Protein AF-R1CVU8-F1 (afdb_monomer_lite)

Organism: Emiliania huxleyi (NCBI:txid2903)

pLDDT: mean 80.03, std 16.21, range [39.28, 95.94]

Structure (mmCIF, N/CA/C/O backbone):
data_AF-R1CVU8-F1
#
_entry.id   AF-R1CVU8-F1
#
loop_
_atom_site.group_PDB
_atom_site.id
_atom_site.type_symbol
_atom_site.label_atom_id
_atom_site.label_alt_id
_atom_site.label_comp_id
_atom_site.label_asym_id
_atom_site.label_entity_id
_atom_site.label_seq_id
_atom_site.pdbx_PDB_ins_code
_atom_site.Cartn_x
_atom_site.Cartn_y
_atom_site.Cartn_z
_atom_site.occupancy
_atom_site.B_iso_or_equiv
_atom_site.auth_seq_id
_atom_site.auth_comp_id
_atom_site.auth_asym_id
_atom_site.auth_atom_id
_atom_site.pdbx_PDB_model_num
ATOM 1 N N . MET A 1 1 ? -52.479 9.545 18.447 1.00 41.81 1 MET A N 1
ATOM 2 C CA . MET A 1 1 ? -52.141 8.108 18.525 1.00 41.81 1 MET A CA 1
ATOM 3 C C . MET A 1 1 ? -50.696 7.999 18.042 1.00 41.81 1 MET A C 1
ATOM 5 O O . MET A 1 1 ? -50.486 8.162 16.856 1.00 41.81 1 MET A O 1
ATOM 9 N N . SER A 1 2 ? -49.637 7.957 18.845 1.00 46.81 2 SER A N 1
ATOM 10 C CA . SER A 1 2 ? -49.473 7.531 20.234 1.00 46.81 2 SER A CA 1
ATOM 11 C C . SER A 1 2 ? -48.362 8.337 20.929 1.00 46.81 2 SER A C 1
ATOM 13 O O . SER A 1 2 ? -47.358 8.662 20.302 1.00 46.81 2 SER A O 1
ATOM 15 N N . SER A 1 3 ? -48.606 8.659 22.206 1.00 42.16 3 SER A N 1
ATOM 16 C CA . SER A 1 3 ? -47.682 8.700 23.357 1.00 42.16 3 SER A CA 1
ATOM 17 C C . SER A 1 3 ? -46.180 8.574 23.084 1.00 42.16 3 SER A C 1
ATOM 19 O O . SER A 1 3 ? -45.729 7.594 22.507 1.00 42.16 3 SER A O 1
ATOM 21 N N . THR A 1 4 ? -45.383 9.598 23.410 1.00 44.62 4 THR A N 1
ATOM 22 C CA . THR A 1 4 ? -44.774 9.897 24.734 1.00 44.62 4 THR A CA 1
ATOM 23 C C . THR A 1 4 ? -43.802 8.836 25.241 1.00 44.62 4 THR A C 1
ATOM 25 O O . THR A 1 4 ? -44.218 7.734 25.583 1.00 44.62 4 THR A O 1
ATOM 28 N N . GLY A 1 5 ? -42.570 9.277 25.502 1.00 41.91 5 GLY A N 1
ATOM 29 C CA . GLY A 1 5 ? -41.941 8.976 26.785 1.00 41.91 5 GLY A CA 1
ATOM 30 C C . GLY A 1 5 ? -40.601 8.255 26.726 1.00 41.91 5 GLY A C 1
ATOM 31 O O . GLY A 1 5 ? -40.552 7.053 26.517 1.00 41.91 5 GLY A O 1
ATOM 32 N N . GLY A 1 6 ? -39.557 9.003 27.089 1.00 39.28 6 GLY A N 1
ATOM 33 C CA . GLY A 1 6 ? -38.815 8.684 28.309 1.00 39.28 6 GLY A CA 1
ATOM 34 C C . GLY A 1 6 ? -37.563 7.826 28.155 1.00 39.28 6 GLY A C 1
ATOM 35 O O . GLY A 1 6 ? -37.532 6.853 27.413 1.00 39.28 6 GLY A O 1
ATOM 36 N N . GLY A 1 7 ? -36.551 8.182 28.947 1.00 40.12 7 GLY A N 1
ATOM 37 C CA . GLY A 1 7 ? -35.502 7.247 29.346 1.00 40.12 7 GLY A CA 1
ATOM 38 C C . GLY A 1 7 ? -34.093 7.637 28.932 1.00 40.12 7 GLY A C 1
ATOM 39 O O . GLY A 1 7 ? -33.414 6.880 28.249 1.00 40.12 7 GLY A O 1
ATOM 40 N N . ALA A 1 8 ? -33.625 8.800 29.384 1.00 49.12 8 ALA A N 1
ATOM 41 C CA . ALA A 1 8 ? -32.208 8.967 29.670 1.00 49.12 8 ALA A CA 1
ATOM 42 C C . ALA A 1 8 ? -31.861 8.096 30.892 1.00 49.12 8 ALA A C 1
ATOM 44 O O . ALA A 1 8 ? -31.861 8.587 32.016 1.00 49.12 8 ALA A O 1
ATOM 45 N N . ASP A 1 9 ? -31.590 6.808 30.681 1.00 46.19 9 ASP A N 1
ATOM 46 C CA . ASP A 1 9 ? -31.020 5.940 31.713 1.00 46.19 9 ASP A CA 1
ATOM 47 C C . ASP A 1 9 ? -29.503 5.891 31.555 1.00 46.19 9 ASP A C 1
ATOM 49 O O . ASP A 1 9 ? -28.923 5.133 30.775 1.00 46.19 9 ASP A O 1
ATOM 53 N N . GLY A 1 10 ? -28.855 6.780 32.305 1.00 55.28 10 GLY A N 1
ATOM 54 C CA . GLY A 1 10 ? -27.425 6.743 32.542 1.00 55.28 10 GLY A CA 1
ATOM 55 C C . GLY A 1 10 ? -27.014 5.501 33.341 1.00 55.28 10 GLY A C 1
ATOM 56 O O . GLY A 1 10 ? -27.655 5.143 34.327 1.00 55.28 10 GLY A O 1
ATOM 57 N N . ARG A 1 11 ? -25.850 4.955 32.955 1.00 48.97 11 ARG A N 1
ATOM 58 C CA . ARG A 1 11 ? -25.047 3.894 33.602 1.00 48.97 11 ARG A CA 1
ATOM 59 C C . ARG A 1 11 ? -25.417 2.441 33.275 1.00 48.97 11 ARG A C 1
ATOM 61 O O . ARG A 1 11 ? -25.693 1.637 34.157 1.00 48.97 11 ARG A O 1
ATOM 68 N N . SER A 1 12 ? -25.206 2.068 32.015 1.00 52.28 12 SER A N 1
ATOM 69 C CA 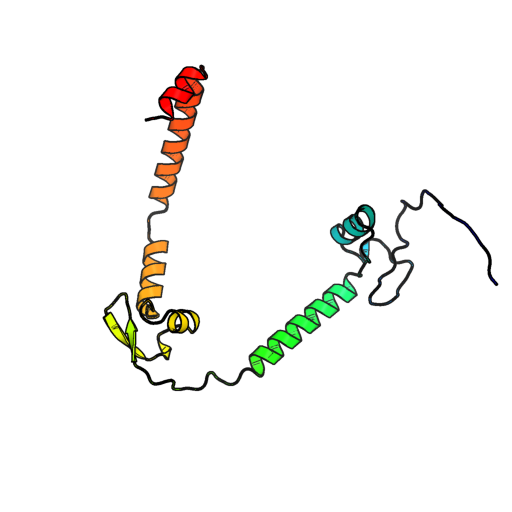. SER A 1 12 ? -24.876 0.698 31.580 1.00 52.28 12 SER A CA 1
ATOM 70 C C . SER A 1 12 ? -23.452 0.638 30.995 1.00 52.28 12 SER A C 1
ATOM 72 O O . SER A 1 12 ? -23.194 0.071 29.939 1.00 52.28 12 SER A O 1
ATOM 74 N N . ASP A 1 13 ? -22.490 1.232 31.711 1.00 51.56 13 ASP A N 1
ATOM 75 C CA . ASP A 1 13 ? -21.051 1.138 31.398 1.00 51.56 13 ASP A CA 1
ATOM 76 C C . ASP A 1 13 ? -20.435 -0.229 31.756 1.00 51.56 13 ASP A C 1
ATOM 78 O O . ASP A 1 13 ? -19.249 -0.469 31.521 1.00 51.56 13 ASP A O 1
ATOM 82 N N . TRP A 1 14 ? -21.238 -1.156 32.284 1.00 53.19 14 TRP A N 1
ATOM 83 C CA . TRP A 1 14 ? -20.833 -2.537 32.516 1.00 53.19 14 TRP A CA 1
ATOM 84 C C . TRP A 1 14 ? -21.267 -3.425 31.347 1.00 53.19 14 TRP A C 1
ATOM 86 O O . TRP A 1 14 ? -22.424 -3.446 30.944 1.00 53.19 14 TRP A O 1
ATOM 96 N N . ALA A 1 15 ? -20.269 -4.099 30.779 1.00 55.22 15 ALA A N 1
ATOM 97 C CA . ALA A 1 15 ? -20.280 -4.947 29.592 1.00 55.22 15 ALA A CA 1
ATOM 98 C C . ALA A 1 15 ? -21.648 -5.500 29.124 1.00 55.22 15 ALA A C 1
ATOM 100 O O . ALA A 1 15 ? -22.160 -6.459 29.691 1.00 55.22 15 ALA A O 1
ATOM 101 N N . GLY A 1 16 ? -22.095 -5.060 27.941 1.00 62.25 16 GLY A N 1
ATOM 102 C CA . GLY A 1 16 ? -22.536 -6.038 26.938 1.00 62.25 16 GLY A CA 1
ATOM 103 C C . GLY A 1 16 ? -23.962 -5.963 26.412 1.00 62.25 16 GLY A C 1
ATOM 104 O O . GLY A 1 16 ? -24.579 -7.011 26.255 1.00 62.25 16 GLY A O 1
ATOM 105 N N . ASP A 1 17 ? -24.449 -4.782 26.030 1.00 75.56 17 ASP A N 1
ATOM 106 C CA . ASP A 1 17 ? -25.680 -4.697 25.235 1.00 75.56 17 ASP A CA 1
ATOM 107 C C . ASP A 1 17 ? -25.496 -3.916 23.925 1.00 75.56 17 ASP A C 1
ATOM 109 O O . ASP A 1 17 ? -26.158 -2.923 23.638 1.00 75.56 17 ASP A O 1
ATOM 113 N N . PHE A 1 18 ? -24.535 -4.361 23.109 1.00 87.12 18 PHE A N 1
ATOM 114 C CA . PHE A 1 18 ? -24.342 -3.811 21.769 1.00 87.12 18 PHE A CA 1
ATOM 115 C C . PHE A 1 18 ? -25.207 -4.551 20.745 1.00 87.12 18 PHE A C 1
ATOM 117 O O . PHE A 1 18 ? -25.387 -5.771 20.811 1.00 87.12 18 PHE A O 1
ATOM 124 N N . ALA A 1 19 ? -25.709 -3.814 19.755 1.00 91.88 19 ALA A N 1
ATOM 125 C CA . ALA A 1 19 ? -26.439 -4.369 18.623 1.00 91.88 19 ALA A CA 1
ATOM 126 C C . ALA A 1 19 ? -25.598 -4.281 17.345 1.00 91.88 19 ALA A C 1
ATOM 128 O O . ALA A 1 19 ? -25.016 -3.241 17.036 1.00 91.88 19 ALA A O 1
ATOM 129 N N . CYS A 1 20 ? -25.536 -5.379 16.593 1.00 94.31 20 CYS A N 1
ATOM 130 C CA . CYS A 1 20 ? -24.926 -5.383 15.269 1.00 94.31 20 CYS A CA 1
ATOM 131 C C . CYS A 1 20 ? -25.959 -4.969 14.217 1.00 94.31 20 CYS A C 1
ATOM 133 O O . CYS A 1 20 ? -26.982 -5.635 14.070 1.00 94.31 20 CYS A O 1
ATOM 135 N N . VAL A 1 21 ? -25.662 -3.923 13.444 1.00 94.94 21 VAL A N 1
ATOM 136 C CA . VAL A 1 21 ? -26.560 -3.422 12.388 1.00 94.94 21 VAL A CA 1
ATOM 137 C C . VAL A 1 21 ? -26.693 -4.384 11.202 1.00 94.94 21 VAL A C 1
ATOM 139 O O . VAL A 1 21 ? -27.742 -4.445 10.579 1.00 94.94 21 VAL A O 1
ATOM 142 N N . GLU A 1 22 ? -25.656 -5.174 10.909 1.00 94.88 22 GLU A N 1
ATOM 143 C CA . GLU A 1 22 ? -25.619 -6.046 9.722 1.00 94.88 22 GLU A CA 1
ATOM 144 C C . GLU A 1 22 ? -26.421 -7.338 9.906 1.00 94.88 22 GLU A C 1
ATOM 146 O O . GLU A 1 22 ? -27.113 -7.783 9.000 1.00 94.88 22 GLU A O 1
ATOM 151 N N . CYS A 1 23 ? -26.318 -7.965 11.081 1.00 94.00 23 CYS A N 1
ATOM 152 C CA . CYS A 1 23 ? -27.010 -9.229 11.366 1.00 94.00 23 CYS A CA 1
ATOM 153 C C . CYS A 1 23 ? -28.192 -9.077 12.330 1.00 94.00 23 CYS A C 1
ATOM 155 O O . CYS A 1 23 ? -28.818 -10.074 12.673 1.00 94.00 23 CYS A O 1
ATOM 157 N N . GLY A 1 24 ? -28.460 -7.869 12.833 1.00 91.75 24 GLY A N 1
ATOM 158 C CA . GLY A 1 24 ? -29.569 -7.582 13.749 1.00 91.75 24 GLY A CA 1
ATOM 159 C C . GLY A 1 24 ? -29.446 -8.195 15.149 1.00 91.75 24 GLY A C 1
ATOM 160 O O . GLY A 1 24 ? -30.337 -8.002 15.977 1.00 91.75 24 GLY A O 1
ATOM 161 N N . ARG A 1 25 ? -28.362 -8.926 15.449 1.00 90.75 25 ARG A N 1
ATOM 162 C CA . ARG A 1 25 ? -28.133 -9.521 16.774 1.00 90.75 25 ARG A CA 1
ATOM 163 C C . ARG A 1 25 ? -27.983 -8.424 17.828 1.00 90.75 25 ARG A C 1
ATOM 165 O O . ARG A 1 25 ? -27.129 -7.547 17.693 1.00 90.75 25 ARG A O 1
ATOM 172 N N . LYS A 1 26 ? -28.813 -8.509 18.866 1.00 89.94 26 LYS A N 1
ATOM 173 C CA . LYS A 1 26 ? -28.822 -7.637 20.051 1.00 89.94 26 LYS A CA 1
ATOM 174 C C . LYS A 1 26 ? -28.093 -8.330 21.207 1.00 89.94 26 LYS A C 1
ATOM 176 O O . LYS A 1 26 ? -27.833 -9.529 21.116 1.00 89.94 26 LYS A O 1
ATOM 181 N N . ARG A 1 27 ? -27.802 -7.600 22.288 1.00 87.50 27 ARG A N 1
ATOM 182 C CA . ARG A 1 27 ? -27.163 -8.142 23.501 1.00 87.50 27 ARG A CA 1
ATOM 183 C C . ARG A 1 27 ? -25.815 -8.815 23.261 1.00 87.50 27 ARG A C 1
ATOM 185 O O . ARG A 1 27 ? -25.469 -9.809 23.894 1.00 87.50 27 ARG A O 1
ATOM 192 N N . LEU A 1 28 ? -25.058 -8.307 22.292 1.00 88.12 28 LEU A N 1
ATOM 193 C CA . LEU A 1 28 ? -23.724 -8.813 22.017 1.00 88.12 28 LEU A CA 1
ATOM 194 C C . LEU A 1 28 ? -22.720 -8.182 22.986 1.00 88.12 28 LEU A C 1
ATOM 196 O O . LEU A 1 28 ? -22.740 -6.976 23.254 1.00 88.12 28 LEU A O 1
ATOM 200 N N . THR A 1 29 ? -21.800 -9.010 23.475 1.00 89.94 29 THR A N 1
ATOM 201 C CA . THR A 1 29 ? -20.716 -8.566 24.352 1.00 89.94 29 THR A CA 1
ATOM 202 C C . THR A 1 29 ? -19.700 -7.726 23.579 1.00 89.94 29 THR A C 1
ATOM 204 O O . THR A 1 29 ? -19.572 -7.828 22.357 1.00 89.94 29 THR A O 1
ATOM 207 N N . ALA A 1 30 ? -18.918 -6.916 24.297 1.00 88.44 30 ALA A N 1
ATOM 208 C CA . ALA A 1 30 ? -17.854 -6.103 23.703 1.00 88.44 30 ALA A CA 1
ATOM 209 C C . ALA A 1 30 ? -16.832 -6.935 22.896 1.00 88.44 30 ALA A C 1
ATOM 211 O O . ALA A 1 30 ? -16.253 -6.426 21.943 1.00 88.44 30 ALA A O 1
ATOM 212 N N . ALA A 1 31 ? -16.644 -8.217 23.234 1.00 89.44 31 ALA A N 1
ATOM 213 C CA . ALA A 1 31 ? -15.740 -9.124 22.524 1.00 89.44 31 ALA A CA 1
ATOM 214 C C . ALA A 1 31 ? -16.179 -9.418 21.078 1.00 89.44 31 ALA A C 1
ATOM 216 O O . ALA A 1 31 ? -15.346 -9.735 20.233 1.00 89.44 31 ALA A O 1
ATOM 217 N N . ALA A 1 32 ? -17.471 -9.275 20.769 1.00 90.69 32 ALA A N 1
ATOM 218 C CA . ALA A 1 32 ? -17.990 -9.444 19.415 1.00 90.69 32 ALA A CA 1
ATOM 219 C C . ALA A 1 32 ? -17.704 -8.235 18.502 1.00 90.69 32 ALA A C 1
ATOM 221 O O . ALA A 1 32 ? -18.084 -8.258 17.332 1.00 90.69 32 ALA A O 1
ATOM 222 N N . PHE A 1 33 ? -17.063 -7.174 19.006 1.00 92.75 33 PHE A N 1
ATOM 223 C CA . PHE A 1 33 ? -16.765 -5.949 18.265 1.00 92.75 33 PHE A CA 1
ATOM 224 C C . PHE A 1 33 ? -15.300 -5.542 18.441 1.00 92.75 33 PHE A C 1
ATOM 226 O O . PHE A 1 33 ? -14.645 -5.862 19.429 1.00 92.75 33 PHE A O 1
ATOM 233 N N . SER A 1 34 ? -14.768 -4.778 17.487 1.00 93.62 34 SER A N 1
ATOM 234 C CA . SER A 1 34 ? -13.430 -4.204 17.642 1.00 93.62 34 SER A CA 1
ATOM 235 C C . SER A 1 34 ? -13.432 -3.088 18.698 1.00 93.62 34 SER A C 1
ATOM 237 O O . SER A 1 34 ? -14.368 -2.287 18.764 1.00 93.62 34 SER A O 1
ATOM 239 N N . LYS A 1 35 ? -12.346 -2.951 19.469 1.00 92.38 35 LYS A N 1
ATOM 240 C CA . LYS A 1 35 ? -12.187 -1.843 20.434 1.00 92.38 35 LYS A CA 1
ATOM 241 C C . LYS A 1 35 ? -12.416 -0.475 19.773 1.00 92.38 35 LYS A C 1
ATOM 243 O O . LYS A 1 35 ? -13.196 0.333 20.266 1.00 92.38 35 LYS A O 1
ATOM 248 N N . ARG A 1 36 ? -11.838 -0.277 18.583 1.00 93.44 36 ARG A N 1
ATOM 249 C CA . ARG A 1 36 ? -11.974 0.956 17.790 1.00 93.44 36 ARG A CA 1
ATOM 250 C C . ARG A 1 36 ? -13.401 1.207 17.287 1.00 93.44 36 ARG A C 1
ATOM 252 O O . ARG A 1 36 ? -13.792 2.354 17.091 1.00 93.44 36 ARG A O 1
ATOM 259 N N . SER A 1 37 ? -14.190 0.165 17.012 1.00 91.88 37 SER A N 1
ATOM 260 C CA . SER A 1 37 ? -15.598 0.347 16.624 1.00 91.88 37 SER A CA 1
ATOM 261 C C . SER A 1 37 ? -16.454 0.741 17.818 1.00 91.88 37 SER A C 1
ATOM 263 O O . SER A 1 37 ? -17.281 1.631 17.674 1.00 91.88 37 SER A O 1
ATOM 265 N N . ILE A 1 38 ? -16.217 0.139 18.988 1.00 92.00 38 ILE A N 1
ATOM 266 C CA . ILE A 1 38 ? -16.901 0.514 20.234 1.00 92.00 38 ILE A CA 1
ATOM 267 C C . ILE A 1 38 ? -16.593 1.972 20.585 1.00 92.00 38 ILE A C 1
ATOM 269 O O . ILE A 1 38 ? -17.502 2.736 20.888 1.00 92.00 38 ILE A O 1
ATOM 273 N N . GLU A 1 39 ? -15.331 2.379 20.484 1.00 91.69 39 GLU A N 1
ATOM 274 C CA . GLU A 1 39 ? -14.914 3.757 20.748 1.00 91.69 39 GLU A CA 1
ATOM 275 C C . GLU A 1 39 ? -15.600 4.761 19.813 1.00 91.69 39 GLU A C 1
ATOM 277 O O . GLU A 1 39 ? -16.169 5.742 20.279 1.00 91.69 39 GLU A O 1
ATOM 282 N N . ARG A 1 40 ? -15.634 4.485 18.502 1.00 92.06 40 ARG A N 1
ATOM 283 C CA . ARG A 1 40 ? -16.347 5.332 17.528 1.00 92.06 40 ARG A CA 1
ATOM 284 C C . ARG A 1 40 ? -17.857 5.359 17.742 1.00 92.06 40 ARG A C 1
ATOM 286 O O . ARG A 1 40 ? -18.483 6.385 17.506 1.00 92.06 40 ARG A O 1
ATOM 293 N N . HIS A 1 41 ? -18.447 4.252 18.182 1.00 91.44 41 HIS A N 1
ATOM 294 C CA . HIS A 1 41 ? -19.859 4.224 18.544 1.00 91.44 41 HIS A CA 1
ATOM 295 C C . HIS A 1 41 ? -20.135 5.115 19.759 1.00 91.44 41 HIS A C 1
ATOM 297 O O . HIS A 1 41 ? -21.093 5.874 19.758 1.00 91.44 41 HIS A O 1
ATOM 303 N N . ARG A 1 42 ? -19.253 5.097 20.762 1.00 89.75 42 ARG A N 1
ATOM 304 C CA . ARG A 1 42 ? -19.383 5.940 21.958 1.00 89.75 42 ARG A CA 1
ATOM 305 C C . ARG A 1 42 ? -19.170 7.426 21.672 1.00 89.75 42 ARG A C 1
ATOM 307 O O . ARG A 1 42 ? -19.873 8.248 22.242 1.00 89.75 42 ARG A O 1
ATOM 314 N N . THR A 1 43 ? -18.215 7.775 20.811 1.00 91.75 43 THR A N 1
ATOM 315 C CA . THR A 1 43 ? -17.862 9.181 20.542 1.00 91.75 43 THR A CA 1
ATOM 316 C C . THR A 1 43 ? -18.703 9.822 19.446 1.00 91.75 43 THR A C 1
ATOM 318 O O . THR A 1 43 ? -19.061 10.989 19.555 1.00 91.75 43 THR A O 1
ATOM 321 N N . ALA A 1 44 ? -19.021 9.074 18.390 1.00 91.31 44 ALA A N 1
ATOM 322 C CA . ALA A 1 44 ? -19.657 9.597 17.183 1.00 91.31 44 ALA A CA 1
ATOM 323 C C . ALA A 1 44 ? -20.997 8.916 16.855 1.00 91.31 44 ALA A C 1
ATOM 325 O O . ALA A 1 44 ? -21.542 9.139 15.777 1.00 91.31 44 ALA A O 1
ATOM 326 N N . ASN A 1 45 ? -21.520 8.069 17.751 1.00 87.12 45 ASN A N 1
ATOM 327 C CA . ASN A 1 45 ? -22.784 7.339 17.577 1.00 87.12 45 ASN A CA 1
ATOM 328 C C . ASN A 1 45 ? -22.863 6.550 16.253 1.00 87.12 45 ASN A C 1
ATOM 330 O O . ASN A 1 45 ? -23.916 6.382 15.641 1.00 87.12 45 ASN A O 1
ATOM 334 N N . VAL A 1 46 ? -21.708 6.068 15.783 1.00 91.75 46 VAL A N 1
ATOM 335 C CA . VAL A 1 46 ? -21.591 5.308 14.533 1.00 91.75 46 VAL A CA 1
ATOM 336 C C . VAL A 1 46 ? -22.161 3.900 14.734 1.00 91.75 46 VAL A C 1
ATOM 338 O O . VAL A 1 46 ? -21.829 3.267 15.738 1.00 91.75 46 VAL A O 1
ATOM 341 N N . PRO A 1 47 ? -22.964 3.355 13.803 1.00 91.88 47 PRO A N 1
ATOM 342 C CA . PRO A 1 47 ? -23.536 2.018 13.938 1.00 91.88 47 PRO A CA 1
ATOM 343 C C . PRO A 1 47 ? -22.460 0.926 14.029 1.00 91.88 47 PRO A C 1
ATOM 345 O O . PRO A 1 47 ? -21.477 0.914 13.281 1.00 91.88 47 PRO A O 1
ATOM 348 N N . LEU A 1 48 ? -22.661 -0.021 14.947 1.00 93.12 48 LEU A N 1
ATOM 349 C CA . LEU A 1 48 ? -21.720 -1.104 15.215 1.00 93.12 48 LEU A CA 1
ATOM 350 C C . LEU A 1 48 ? -21.932 -2.303 14.290 1.00 93.12 48 LEU A C 1
ATOM 352 O O . LEU A 1 48 ? -23.052 -2.756 14.056 1.00 93.12 48 LEU A O 1
ATOM 356 N N . LYS A 1 49 ? -20.819 -2.877 13.829 1.00 95.38 49 LYS A N 1
ATOM 357 C CA . LYS A 1 49 ? -20.775 -4.140 13.083 1.00 95.38 49 LYS A CA 1
ATOM 358 C C . LYS A 1 49 ? -19.954 -5.146 13.876 1.00 95.38 49 LYS A C 1
ATOM 360 O O . LYS A 1 49 ? -18.838 -4.824 14.286 1.00 95.38 49 LYS A O 1
ATOM 365 N N . CYS A 1 50 ? -20.495 -6.340 14.107 1.00 94.62 50 CYS A N 1
ATOM 366 C CA . CYS A 1 50 ? -19.750 -7.381 14.806 1.00 94.62 50 CYS A CA 1
ATOM 367 C C . CYS A 1 50 ? -18.623 -7.932 13.924 1.00 94.62 50 CYS A C 1
ATOM 369 O O . CYS A 1 50 ? -18.701 -7.883 12.694 1.00 94.62 50 CYS A O 1
ATOM 371 N N . THR A 1 51 ? -17.585 -8.467 14.558 1.00 95.00 51 THR A N 1
ATOM 372 C CA . THR A 1 51 ? -16.381 -8.995 13.901 1.00 95.00 51 THR A CA 1
ATOM 373 C C . THR A 1 51 ? -16.718 -10.026 12.829 1.00 95.00 51 THR A C 1
ATOM 375 O O . THR A 1 51 ? -16.252 -9.888 11.705 1.00 95.00 51 THR A O 1
ATOM 378 N N . ALA A 1 52 ? -17.634 -10.956 13.110 1.00 94.81 52 ALA A N 1
ATOM 379 C CA . ALA A 1 52 ? -18.090 -11.952 12.137 1.00 94.81 52 ALA A CA 1
ATOM 380 C C . ALA A 1 52 ? -18.680 -11.328 10.855 1.00 94.81 52 ALA A C 1
ATOM 382 O O . ALA A 1 52 ? -18.439 -11.816 9.753 1.00 94.81 52 ALA A O 1
ATOM 383 N N . CYS A 1 53 ? -19.439 -10.232 10.970 1.00 95.44 53 CYS A N 1
ATOM 384 C CA . CYS A 1 53 ? -19.985 -9.535 9.801 1.00 95.44 53 CYS A CA 1
ATOM 385 C C . CYS A 1 53 ? -18.895 -8.791 9.021 1.00 95.44 53 CYS A C 1
ATOM 387 O O . CYS A 1 53 ? -18.934 -8.766 7.793 1.00 95.44 53 CYS A O 1
ATOM 389 N N . VAL A 1 54 ? -17.916 -8.210 9.720 1.00 94.62 54 VAL A N 1
ATOM 390 C CA . VAL A 1 54 ? -16.765 -7.547 9.089 1.00 94.62 54 VAL A CA 1
ATOM 391 C C . VAL A 1 54 ? -15.904 -8.561 8.332 1.00 94.62 54 VAL A C 1
ATOM 393 O O . VAL A 1 54 ? -15.523 -8.310 7.192 1.00 94.62 54 VAL A O 1
ATOM 396 N N . GLU A 1 55 ? -15.647 -9.726 8.922 1.00 94.25 55 GLU A N 1
ATOM 397 C CA . GLU A 1 55 ? -14.896 -10.814 8.289 1.00 94.25 55 GLU A CA 1
ATOM 398 C C . GLU A 1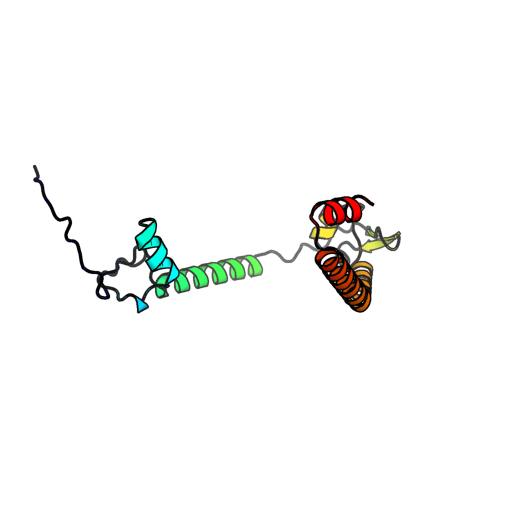 55 ? -15.636 -11.389 7.081 1.00 94.25 55 GLU A C 1
ATOM 400 O O . GLU A 1 55 ? -15.035 -11.567 6.023 1.00 94.25 55 GLU A O 1
ATOM 405 N N . ALA A 1 56 ? -16.950 -11.606 7.194 1.00 93.44 56 ALA A N 1
ATOM 406 C CA . ALA A 1 56 ? -17.770 -12.058 6.074 1.00 93.44 56 ALA A CA 1
ATOM 407 C C . ALA A 1 56 ? -17.769 -11.047 4.914 1.00 93.44 56 ALA A C 1
ATOM 409 O O . ALA A 1 56 ? -17.694 -11.445 3.751 1.00 93.44 56 ALA A O 1
ATOM 410 N N . ALA A 1 57 ? -17.823 -9.744 5.207 1.00 92.50 57 ALA A N 1
ATOM 411 C CA . ALA A 1 57 ? -17.718 -8.698 4.192 1.00 92.50 57 ALA A CA 1
ATOM 412 C C . ALA A 1 57 ? -16.333 -8.698 3.524 1.00 92.50 57 ALA A C 1
ATOM 414 O O . ALA A 1 57 ? -16.248 -8.733 2.299 1.00 92.50 57 ALA A O 1
ATOM 415 N N . ALA A 1 58 ? -15.256 -8.767 4.311 1.00 92.44 58 ALA A N 1
ATOM 416 C CA . ALA A 1 58 ? -13.895 -8.833 3.786 1.00 92.44 58 ALA A CA 1
ATOM 417 C C . ALA A 1 58 ? -13.664 -10.086 2.921 1.00 92.44 58 ALA A C 1
ATOM 419 O O . ALA A 1 58 ? -13.012 -10.014 1.881 1.00 92.44 58 ALA A O 1
ATOM 420 N N . ALA A 1 59 ? -14.220 -11.237 3.310 1.00 92.50 59 ALA A N 1
ATOM 421 C CA . ALA A 1 59 ? -14.151 -12.463 2.519 1.00 92.50 59 ALA A CA 1
ATOM 422 C C . ALA A 1 59 ? -14.881 -12.316 1.173 1.00 92.50 59 ALA A C 1
ATOM 424 O O . ALA A 1 59 ? -14.339 -12.710 0.141 1.00 92.50 59 ALA A O 1
ATOM 425 N N . LYS A 1 60 ? -16.068 -11.693 1.162 1.00 91.94 60 LYS A N 1
ATOM 426 C CA . LYS A 1 60 ? -16.809 -11.395 -0.074 1.00 91.94 60 LYS A CA 1
ATOM 427 C C . LYS A 1 60 ? -16.041 -10.445 -0.988 1.00 91.94 60 LYS A C 1
ATOM 429 O O . LYS A 1 60 ? -15.979 -10.692 -2.188 1.00 91.94 60 LYS A O 1
ATOM 434 N N . GLU A 1 61 ? -15.423 -9.399 -0.443 1.00 91.69 61 GLU A N 1
ATOM 435 C CA . GLU A 1 61 ? -14.598 -8.472 -1.227 1.00 91.69 61 GLU A CA 1
ATOM 436 C C . GLU A 1 61 ? -13.382 -9.170 -1.840 1.00 91.69 61 GLU A C 1
ATOM 438 O O . GLU A 1 61 ? -13.105 -8.989 -3.025 1.00 91.69 61 GLU A O 1
ATOM 443 N N . ARG A 1 62 ? -12.695 -10.028 -1.074 1.00 90.75 62 ARG A N 1
ATOM 444 C CA . ARG A 1 62 ? -11.581 -10.836 -1.593 1.00 90.75 62 ARG A CA 1
ATOM 445 C C . ARG A 1 62 ? -12.035 -11.795 -2.687 1.00 90.75 62 ARG A C 1
ATOM 447 O O . ARG A 1 62 ? -11.372 -11.884 -3.714 1.00 90.75 62 ARG A O 1
ATOM 454 N N . ALA A 1 63 ? -13.165 -12.476 -2.501 1.00 89.12 63 ALA A N 1
ATOM 455 C CA . ALA A 1 63 ? -13.721 -13.375 -3.508 1.00 89.12 63 ALA A CA 1
ATOM 456 C C . ALA A 1 63 ? -14.125 -12.617 -4.782 1.00 89.12 63 ALA A C 1
ATOM 458 O O . ALA A 1 63 ? -13.818 -13.063 -5.883 1.00 89.12 63 ALA A O 1
ATOM 459 N N . ALA A 1 64 ? -14.740 -11.439 -4.651 1.00 87.31 64 ALA A N 1
ATOM 460 C CA . ALA A 1 64 ? -15.086 -10.590 -5.786 1.00 87.31 64 ALA A CA 1
ATOM 461 C C . ALA A 1 64 ? -13.840 -10.059 -6.512 1.00 87.31 64 ALA A C 1
ATOM 463 O O . ALA A 1 64 ? -13.818 -10.019 -7.740 1.00 87.31 64 ALA A O 1
ATOM 464 N N . ALA A 1 65 ? -12.790 -9.677 -5.781 1.00 82.62 65 ALA A N 1
ATOM 465 C CA . ALA A 1 65 ? -11.517 -9.266 -6.367 1.00 82.62 65 ALA A CA 1
ATOM 466 C C . ALA A 1 65 ? -10.825 -10.428 -7.097 1.00 82.62 65 ALA A C 1
ATOM 468 O O . ALA A 1 65 ? -10.358 -10.245 -8.218 1.00 82.62 65 ALA A O 1
ATOM 469 N N . ALA A 1 66 ? -10.822 -11.629 -6.510 1.00 83.81 66 ALA A N 1
ATOM 470 C CA . ALA A 1 66 ? -10.293 -12.835 -7.144 1.00 83.81 66 ALA A CA 1
ATOM 471 C C . ALA A 1 66 ? -11.094 -13.215 -8.398 1.00 83.81 66 ALA A C 1
ATOM 473 O O . ALA A 1 66 ? -10.505 -13.493 -9.437 1.00 83.81 66 ALA A O 1
ATOM 474 N N . ALA A 1 67 ? -12.426 -13.144 -8.343 1.00 81.25 67 ALA A N 1
ATOM 475 C CA . ALA A 1 67 ? -13.288 -13.376 -9.498 1.00 81.25 67 ALA A CA 1
ATOM 476 C C . ALA A 1 67 ? -13.043 -12.341 -10.604 1.00 81.25 67 ALA A C 1
ATOM 478 O O . ALA A 1 67 ? -12.966 -12.706 -11.769 1.00 81.25 67 ALA A O 1
ATOM 479 N N . LYS A 1 68 ? -12.845 -11.062 -10.257 1.00 79.25 68 LYS A N 1
ATOM 480 C CA . LYS A 1 68 ? -12.460 -10.021 -11.223 1.00 79.25 68 LYS A CA 1
ATOM 481 C C . LYS A 1 68 ? -11.075 -10.254 -11.818 1.00 79.25 68 LYS A C 1
ATOM 483 O O . LYS A 1 68 ? -10.883 -9.957 -12.988 1.00 79.25 68 LYS A O 1
ATOM 488 N N . ALA A 1 69 ? -10.126 -10.770 -11.041 1.00 76.94 69 ALA A N 1
ATOM 489 C CA . ALA A 1 69 ? -8.803 -11.126 -11.544 1.00 76.94 69 ALA A CA 1
ATOM 490 C C . ALA A 1 69 ? -8.857 -12.350 -12.475 1.00 76.94 69 ALA A C 1
ATOM 492 O O . ALA A 1 69 ? -8.170 -12.362 -13.488 1.00 76.94 69 ALA A O 1
ATOM 493 N N . ALA A 1 70 ? -9.702 -13.340 -12.173 1.00 74.38 70 ALA A N 1
ATOM 494 C CA . ALA A 1 70 ? -9.893 -14.533 -12.999 1.00 74.38 70 ALA A CA 1
ATOM 495 C C . ALA A 1 70 ? -10.730 -14.267 -14.263 1.00 74.38 70 ALA A C 1
ATOM 497 O O . ALA A 1 70 ? -10.502 -14.886 -15.295 1.00 74.38 70 ALA A O 1
ATOM 498 N N . ALA A 1 71 ? -11.692 -13.344 -14.186 1.00 70.12 71 ALA A N 1
ATOM 499 C CA . ALA A 1 71 ? -12.517 -12.907 -15.312 1.00 70.12 71 ALA A CA 1
ATOM 500 C C . ALA A 1 71 ? -11.879 -11.764 -16.112 1.00 70.12 71 ALA A C 1
ATOM 502 O O . ALA A 1 71 ? -12.441 -11.344 -17.125 1.00 70.12 71 ALA A O 1
ATOM 503 N N . ALA A 1 72 ? -10.733 -11.235 -15.667 1.00 60.88 72 ALA A N 1
ATOM 504 C CA . ALA A 1 72 ? -9.954 -10.333 -16.491 1.00 60.88 72 ALA A CA 1
ATOM 505 C C . ALA A 1 72 ? -9.523 -11.135 -17.725 1.00 60.88 72 ALA A C 1
ATOM 507 O O . ALA A 1 72 ? -8.839 -12.150 -17.563 1.00 60.88 72 ALA A O 1
ATOM 508 N N . PRO A 1 73 ? -9.938 -10.735 -18.942 1.00 57.19 73 PRO A N 1
ATOM 509 C CA . PRO A 1 73 ? -9.449 -11.393 -20.139 1.00 57.19 73 PRO A CA 1
ATOM 510 C C . PRO A 1 73 ? -7.924 -11.359 -20.088 1.00 57.19 73 PRO A C 1
ATOM 512 O O . PRO A 1 73 ? -7.347 -10.349 -19.658 1.00 57.19 73 PRO A O 1
ATOM 515 N N . ALA A 1 74 ? -7.290 -12.466 -20.497 1.00 59.47 74 ALA A N 1
ATOM 516 C CA . ALA A 1 74 ? -5.856 -12.489 -20.746 1.00 59.47 74 ALA A CA 1
ATOM 517 C C . ALA A 1 74 ? -5.502 -11.185 -21.476 1.00 59.47 74 ALA A C 1
ATOM 519 O O . ALA A 1 74 ? -6.255 -10.808 -22.385 1.00 59.47 74 ALA A O 1
ATOM 520 N N . PRO A 1 75 ? -4.479 -10.434 -21.019 1.00 56.16 75 PRO A N 1
ATOM 521 C CA . PRO A 1 75 ? -4.131 -9.172 -21.650 1.00 56.16 75 PRO A CA 1
ATOM 522 C C . PRO A 1 75 ? -4.002 -9.468 -23.135 1.00 56.16 75 PRO A C 1
ATOM 524 O O . PRO A 1 75 ? -3.186 -10.305 -23.503 1.00 56.16 75 PRO A O 1
ATOM 527 N N . ALA A 1 76 ? -4.892 -8.881 -23.941 1.00 54.56 76 ALA A N 1
ATOM 528 C CA . ALA A 1 76 ? -4.926 -9.141 -25.365 1.00 54.56 76 ALA A CA 1
ATOM 529 C C . ALA A 1 76 ? -3.511 -8.908 -25.888 1.00 54.56 76 ALA A C 1
ATOM 531 O O . ALA A 1 76 ? -2.989 -7.790 -25.796 1.00 54.56 76 ALA A O 1
ATOM 532 N N . ASP A 1 77 ? -2.880 -9.988 -26.340 1.00 54.22 77 ASP A N 1
ATOM 533 C CA . ASP A 1 77 ? -1.619 -9.916 -27.041 1.00 54.22 77 ASP A CA 1
ATOM 534 C C . ASP A 1 77 ? -1.767 -8.892 -28.167 1.00 54.22 77 ASP A C 1
ATOM 536 O O . ASP A 1 77 ? -2.720 -8.921 -28.946 1.00 54.22 77 ASP A O 1
ATOM 540 N N . GLY A 1 78 ? -0.805 -7.980 -28.257 1.00 52.72 78 GLY A N 1
ATOM 541 C CA . GLY A 1 78 ? -0.549 -7.305 -29.520 1.00 52.72 78 GLY A CA 1
ATOM 542 C C . GLY A 1 78 ? -1.293 -5.995 -29.757 1.00 52.72 78 GLY A C 1
ATOM 543 O O . GLY A 1 78 ? -1.853 -5.778 -30.825 1.00 52.72 78 GLY A O 1
ATOM 544 N N . GLY A 1 79 ? -1.098 -5.018 -28.873 1.00 50.88 79 GLY A N 1
ATOM 545 C CA . GLY A 1 79 ? -0.688 -3.709 -29.384 1.00 50.88 79 GLY A CA 1
ATOM 546 C C . GLY A 1 79 ? 0.771 -3.816 -29.828 1.00 50.88 79 GLY A C 1
ATOM 547 O O . GLY A 1 79 ? 1.654 -3.425 -29.071 1.00 50.88 79 GLY A O 1
ATOM 548 N N . GLY A 1 80 ? 1.025 -4.439 -30.986 1.00 58.75 80 GLY A N 1
ATOM 549 C CA . GLY A 1 80 ? 2.354 -4.753 -31.537 1.00 58.75 80 GLY A CA 1
ATOM 550 C C . GLY A 1 80 ? 3.150 -3.524 -31.985 1.00 58.75 80 GLY A C 1
ATOM 551 O O . GLY A 1 80 ? 3.686 -3.501 -33.085 1.00 58.75 80 GLY A O 1
ATOM 552 N N . GLY A 1 81 ? 3.181 -2.478 -31.163 1.00 73.88 81 GLY A N 1
ATOM 553 C CA . GLY A 1 81 ? 4.048 -1.329 -31.350 1.00 73.88 81 GLY A CA 1
ATOM 554 C C . GLY A 1 81 ? 5.35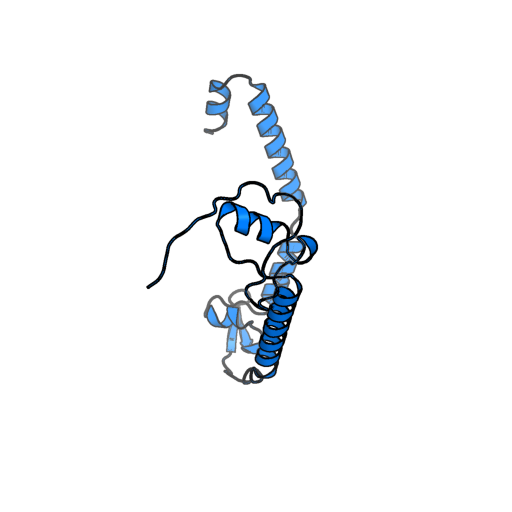9 -1.555 -30.614 1.00 73.88 81 GLY A C 1
ATOM 555 O O . GLY A 1 81 ? 5.368 -1.854 -29.417 1.00 73.88 81 GLY A O 1
ATOM 556 N N . GLU A 1 82 ? 6.471 -1.390 -31.319 1.00 88.19 82 GLU A N 1
ATOM 557 C CA . GLU A 1 82 ? 7.755 -1.175 -30.668 1.00 88.19 82 GLU A CA 1
ATOM 558 C C . GLU A 1 82 ? 7.711 0.168 -29.929 1.00 88.19 82 GLU A C 1
ATOM 560 O O . GLU A 1 82 ? 7.395 1.210 -30.504 1.00 88.19 82 GLU A O 1
ATOM 565 N N . VAL A 1 83 ? 8.016 0.150 -28.634 1.00 91.12 83 VAL A N 1
ATOM 566 C CA . VAL A 1 83 ? 8.119 1.353 -27.805 1.00 91.12 83 VAL A CA 1
ATOM 567 C C . VAL A 1 83 ? 9.592 1.584 -27.491 1.00 91.12 83 VAL A C 1
ATOM 569 O O . VAL A 1 83 ? 10.308 0.674 -27.073 1.00 91.12 83 VAL A O 1
ATOM 572 N N . VAL A 1 84 ? 10.069 2.812 -27.697 1.00 94.31 84 VAL A N 1
ATOM 573 C CA . VAL A 1 84 ? 11.465 3.175 -27.428 1.00 94.31 84 VAL A CA 1
ATOM 574 C C . VAL A 1 84 ? 11.653 3.436 -25.936 1.00 94.31 84 VAL A C 1
ATOM 576 O O . VAL A 1 84 ? 10.986 4.282 -25.341 1.00 94.31 84 VAL A O 1
ATOM 579 N N . CYS A 1 85 ? 12.586 2.714 -25.318 1.00 95.12 85 CYS A N 1
ATOM 580 C CA . CYS A 1 85 ? 12.953 2.933 -23.924 1.00 95.12 85 CYS A CA 1
ATOM 581 C C . CYS A 1 85 ? 13.710 4.260 -23.762 1.00 95.12 85 CYS A C 1
ATOM 583 O O . CYS A 1 85 ? 14.765 4.451 -24.353 1.00 95.12 85 CYS A O 1
ATOM 585 N N . SER A 1 86 ? 13.243 5.138 -22.878 1.00 95.75 86 SER A N 1
ATOM 586 C CA . SER A 1 86 ? 13.880 6.434 -22.581 1.00 95.75 86 SER A CA 1
ATOM 587 C C . SER A 1 86 ? 15.249 6.348 -21.890 1.00 95.75 86 SER A C 1
ATOM 589 O O . SER A 1 86 ? 15.952 7.350 -21.820 1.00 95.75 86 SER A O 1
ATOM 591 N N . ALA A 1 87 ? 15.623 5.186 -21.343 1.00 95.62 87 ALA A N 1
ATOM 592 C CA . ALA A 1 87 ? 16.891 5.006 -20.630 1.00 95.62 87 ALA A CA 1
ATOM 593 C C . ALA A 1 87 ? 17.998 4.413 -21.513 1.00 95.62 87 ALA A C 1
ATOM 595 O O . ALA A 1 87 ? 19.140 4.847 -21.425 1.00 95.62 87 ALA A O 1
ATOM 596 N N . CYS A 1 88 ? 17.673 3.424 -22.352 1.00 95.56 88 CYS A N 1
ATOM 597 C CA . CYS A 1 88 ? 18.649 2.775 -23.234 1.00 95.56 88 CYS A CA 1
ATOM 598 C C . CYS A 1 88 ? 18.458 3.107 -24.720 1.00 95.56 88 CYS A C 1
ATOM 600 O O . CYS A 1 88 ? 19.235 2.624 -25.539 1.00 95.56 88 CYS A O 1
ATOM 602 N N . CYS A 1 89 ? 17.433 3.891 -25.067 1.00 95.50 89 CYS A N 1
ATOM 603 C CA . CYS A 1 89 ? 17.074 4.307 -26.427 1.00 95.50 89 CYS A CA 1
ATOM 604 C C . CYS A 1 89 ? 16.845 3.154 -27.420 1.00 95.50 89 CYS A C 1
ATOM 606 O O . CYS A 1 89 ? 16.890 3.365 -28.628 1.00 95.50 89 CYS A O 1
ATOM 608 N N . LYS A 1 90 ? 16.583 1.935 -26.931 1.00 95.56 90 LYS A N 1
ATOM 609 C CA . LYS A 1 90 ? 16.308 0.762 -27.772 1.00 95.56 90 LYS A CA 1
ATOM 610 C C . LYS A 1 90 ? 14.798 0.563 -27.951 1.00 95.56 90 LYS A C 1
ATOM 612 O O . LYS A 1 90 ? 14.072 0.702 -26.957 1.00 95.56 90 LYS A O 1
ATOM 617 N N . PRO A 1 91 ? 14.325 0.228 -29.167 1.00 93.19 91 PRO A N 1
ATOM 618 C CA . PRO A 1 91 ? 12.962 -0.242 -29.368 1.00 93.19 91 PRO A CA 1
ATOM 619 C C . PRO A 1 91 ? 12.793 -1.595 -28.674 1.00 93.19 91 PRO A C 1
ATOM 621 O O . PRO A 1 91 ? 13.675 -2.456 -28.728 1.00 93.19 91 PRO A O 1
ATOM 624 N N . ARG A 1 92 ? 11.685 -1.756 -27.959 1.00 93.12 92 ARG A N 1
ATOM 625 C CA . ARG A 1 92 ? 11.324 -2.993 -27.270 1.00 93.12 92 ARG A CA 1
ATOM 626 C C . ARG A 1 92 ? 9.838 -3.283 -27.497 1.00 93.12 92 ARG A C 1
ATOM 628 O O . ARG A 1 92 ? 9.060 -2.335 -27.648 1.00 93.12 92 ARG A O 1
ATOM 635 N N . PRO A 1 93 ? 9.420 -4.557 -27.514 1.00 91.56 93 PRO A N 1
ATOM 636 C CA . PRO A 1 93 ? 8.007 -4.901 -27.583 1.00 91.56 93 PRO A CA 1
ATOM 637 C C . PRO A 1 93 ? 7.253 -4.327 -26.380 1.00 91.56 93 PRO A C 1
ATOM 639 O O . PRO A 1 93 ? 7.803 -4.216 -25.285 1.00 91.56 93 PRO A O 1
ATOM 642 N N . ALA A 1 94 ? 5.965 -4.018 -26.551 1.00 89.12 94 ALA A N 1
ATOM 643 C CA . ALA A 1 94 ? 5.114 -3.531 -25.463 1.00 89.12 94 ALA A CA 1
ATOM 644 C C . ALA A 1 94 ? 5.111 -4.459 -24.226 1.00 89.12 94 ALA A C 1
ATOM 646 O O . ALA A 1 94 ? 4.923 -3.977 -23.112 1.00 89.12 94 ALA A O 1
ATOM 647 N N . GLY A 1 95 ? 5.381 -5.760 -24.407 1.00 89.56 95 GLY A N 1
ATOM 648 C CA . GLY A 1 95 ? 5.529 -6.737 -23.322 1.00 89.56 95 GLY A CA 1
ATOM 649 C C . GLY A 1 95 ? 6.726 -6.499 -22.389 1.00 89.56 95 GLY A C 1
ATOM 650 O O . GLY A 1 95 ? 6.662 -6.884 -21.226 1.00 89.56 95 GLY A O 1
ATOM 651 N N . ASP A 1 96 ? 7.770 -5.795 -22.842 1.00 91.88 96 ASP A N 1
ATOM 652 C CA . ASP A 1 96 ? 8.922 -5.411 -22.005 1.00 91.88 96 ASP A CA 1
ATOM 653 C C . ASP A 1 96 ? 8.635 -4.187 -21.116 1.00 91.88 96 ASP A C 1
ATOM 655 O O . ASP A 1 96 ? 9.503 -3.731 -20.361 1.00 91.88 96 ASP A O 1
ATOM 659 N N . PHE A 1 97 ? 7.427 -3.625 -21.203 1.00 93.00 97 PHE A N 1
ATOM 660 C CA . PHE A 1 97 ? 6.979 -2.492 -20.407 1.00 93.00 97 PHE A CA 1
ATOM 661 C C . PHE A 1 97 ? 5.768 -2.881 -19.563 1.00 93.00 97 PHE A C 1
ATOM 663 O O . PHE A 1 97 ? 4.821 -3.522 -20.008 1.00 93.00 97 PHE A O 1
ATOM 670 N N . THR A 1 98 ? 5.739 -2.411 -18.321 1.00 92.50 98 THR A N 1
ATOM 671 C CA . THR A 1 98 ? 4.533 -2.500 -17.494 1.00 92.50 98 THR A CA 1
ATOM 672 C C . THR A 1 98 ? 3.428 -1.607 -18.064 1.00 92.50 98 THR A C 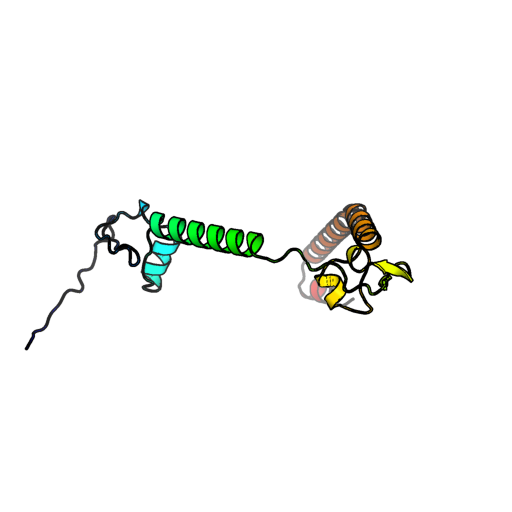1
ATOM 674 O O . THR A 1 98 ? 3.687 -0.548 -18.642 1.00 92.50 98 THR A O 1
ATOM 677 N N . ARG A 1 99 ? 2.163 -1.961 -17.820 1.00 89.75 99 ARG A N 1
ATOM 678 C CA . ARG A 1 99 ? 1.004 -1.163 -18.263 1.00 89.75 99 ARG A CA 1
ATOM 679 C C . ARG A 1 99 ? 1.085 0.305 -17.824 1.00 89.75 99 ARG A C 1
ATOM 681 O O . ARG A 1 99 ? 0.772 1.203 -18.600 1.00 89.75 99 ARG A O 1
ATOM 688 N N . ALA A 1 100 ? 1.562 0.549 -16.604 1.00 90.31 100 ALA A N 1
ATOM 689 C CA . ALA A 1 100 ? 1.767 1.896 -16.076 1.00 90.31 100 ALA A CA 1
ATOM 690 C C . ALA A 1 100 ? 2.885 2.668 -16.805 1.00 90.31 100 ALA A C 1
ATOM 692 O O . ALA A 1 100 ? 2.841 3.894 -16.866 1.00 90.31 100 ALA A O 1
ATOM 693 N N . GLN A 1 101 ? 3.893 1.982 -17.356 1.00 91.19 101 GLN A N 1
ATOM 694 C CA . GLN A 1 101 ? 4.933 2.603 -18.184 1.00 91.19 101 GLN A CA 1
ATOM 695 C C . GLN A 1 101 ? 4.419 2.921 -19.586 1.00 91.19 101 GLN A C 1
ATOM 697 O O . GLN A 1 101 ? 4.692 4.013 -20.075 1.00 91.19 101 GLN A O 1
ATOM 702 N N . LEU A 1 102 ? 3.628 2.031 -20.192 1.00 90.56 102 LEU A N 1
ATOM 703 C CA . LEU A 1 102 ? 3.001 2.280 -21.495 1.00 90.56 102 LEU A CA 1
ATOM 704 C C . LEU A 1 102 ? 2.071 3.505 -21.455 1.00 90.56 102 LEU A C 1
ATOM 706 O O . LEU A 1 102 ? 2.075 4.316 -22.375 1.00 90.56 102 LEU A O 1
ATOM 710 N N . GLN A 1 103 ? 1.357 3.717 -20.344 1.00 89.06 103 GLN A N 1
ATOM 711 C CA . GLN A 1 103 ? 0.535 4.918 -20.129 1.00 89.06 103 GLN A CA 1
ATOM 712 C C . GLN A 1 103 ? 1.345 6.226 -20.026 1.00 89.06 103 GLN A C 1
ATOM 714 O O . GLN A 1 103 ? 0.786 7.301 -20.226 1.00 89.06 103 GLN A O 1
ATOM 719 N N . LYS A 1 104 ? 2.655 6.164 -19.735 1.00 85.62 104 LYS A N 1
ATOM 720 C CA . LYS A 1 104 ? 3.545 7.342 -19.673 1.00 85.62 104 LYS A CA 1
ATOM 721 C C . LYS A 1 104 ? 4.107 7.754 -21.041 1.00 85.62 104 LYS A C 1
ATOM 723 O O . LYS A 1 104 ? 4.786 8.780 -21.121 1.00 85.62 104 LYS A O 1
ATOM 728 N N . GLY A 1 105 ? 3.858 6.976 -22.098 1.00 84.81 105 GLY A N 1
ATOM 729 C CA . GLY A 1 105 ? 4.312 7.269 -23.460 1.00 84.81 105 GLY A CA 1
ATOM 730 C C . GLY A 1 105 ? 5.837 7.369 -23.573 1.00 84.81 105 GLY A C 1
ATOM 731 O O . GLY A 1 105 ? 6.561 6.495 -23.104 1.00 84.81 105 GLY A O 1
ATOM 732 N N . ALA A 1 106 ? 6.340 8.464 -24.152 1.00 83.50 106 ALA A N 1
ATOM 733 C CA . ALA A 1 106 ? 7.760 8.667 -24.486 1.00 83.50 106 ALA A CA 1
ATOM 734 C C . ALA A 1 106 ? 8.748 8.595 -23.298 1.00 83.50 106 ALA A C 1
ATOM 736 O O . ALA A 1 106 ? 9.956 8.510 -23.500 1.00 83.50 106 ALA A O 1
ATOM 737 N N . LYS A 1 107 ? 8.262 8.627 -22.050 1.00 91.81 107 LYS A N 1
ATOM 738 C CA . LYS A 1 107 ? 9.085 8.492 -20.831 1.00 91.81 107 LYS A CA 1
ATOM 739 C C . LYS A 1 107 ? 9.137 7.057 -20.288 1.00 91.81 107 LYS A C 1
ATOM 741 O O . LYS A 1 107 ? 9.598 6.839 -19.166 1.00 91.81 107 LYS A O 1
ATOM 746 N N . ALA A 1 108 ? 8.628 6.078 -21.034 1.00 92.94 108 ALA A N 1
ATOM 747 C CA . ALA A 1 108 ? 8.650 4.677 -20.642 1.00 92.94 108 ALA A CA 1
ATOM 748 C C . ALA A 1 108 ? 10.091 4.149 -20.535 1.00 92.94 108 ALA A C 1
ATOM 750 O O . ALA A 1 108 ? 10.985 4.553 -21.281 1.00 92.94 108 ALA A O 1
ATOM 751 N N . ARG A 1 109 ? 10.334 3.243 -19.586 1.00 95.69 109 ARG A N 1
ATOM 752 C CA . ARG A 1 109 ? 11.608 2.526 -19.421 1.00 95.69 109 ARG A CA 1
ATOM 753 C C . ARG A 1 109 ? 11.310 1.033 -19.469 1.00 95.69 109 ARG A C 1
ATOM 755 O O . ARG A 1 109 ? 10.340 0.622 -18.841 1.00 95.69 109 ARG A O 1
ATOM 762 N N . CYS A 1 110 ? 12.111 0.257 -20.195 1.00 95.31 110 CYS A N 1
ATOM 763 C CA . CYS A 1 110 ? 11.936 -1.193 -20.274 1.00 95.31 110 CYS A CA 1
ATOM 764 C C . CYS A 1 110 ? 12.251 -1.870 -18.931 1.00 95.31 110 CYS A C 1
ATOM 766 O O . CYS A 1 110 ? 12.924 -1.279 -18.075 1.00 95.31 110 CYS A O 1
ATOM 768 N N . GLY A 1 111 ? 11.783 -3.109 -18.766 1.00 94.00 111 GLY A N 1
ATOM 769 C CA . GLY A 1 111 ? 11.987 -3.930 -17.570 1.00 94.00 111 GLY A CA 1
ATOM 770 C C . GLY A 1 111 ? 13.446 -3.975 -17.115 1.00 94.00 111 GLY A C 1
ATOM 771 O O . GLY A 1 111 ? 13.723 -3.657 -15.960 1.00 94.00 111 GLY A O 1
ATOM 772 N N . ASP A 1 112 ? 14.380 -4.226 -18.039 1.00 95.38 112 ASP A N 1
ATOM 773 C CA . ASP A 1 112 ? 15.825 -4.258 -17.760 1.00 95.38 112 ASP A CA 1
ATOM 774 C C . ASP A 1 112 ? 16.330 -2.958 -17.121 1.00 95.38 112 ASP A C 1
ATOM 776 O O . ASP A 1 112 ? 17.022 -2.970 -16.105 1.00 95.38 112 ASP A O 1
ATOM 780 N N . CYS A 1 113 ? 15.968 -1.807 -17.697 1.00 95.94 113 CYS A N 1
ATOM 781 C CA . CYS A 1 113 ? 16.421 -0.507 -17.208 1.00 95.94 113 CYS A CA 1
ATOM 782 C C . CYS A 1 113 ? 15.804 -0.153 -15.854 1.00 95.94 113 CYS A C 1
ATOM 784 O O . CYS A 1 113 ? 16.425 0.554 -15.062 1.00 95.94 113 CYS A O 1
ATOM 786 N N . VAL A 1 114 ? 14.583 -0.614 -15.579 1.00 95.06 114 VAL A N 1
ATOM 787 C CA . VAL A 1 114 ? 13.947 -0.421 -14.271 1.00 95.06 114 VAL A CA 1
ATOM 788 C C . VAL A 1 114 ? 14.558 -1.334 -13.219 1.00 95.06 114 VAL A C 1
ATOM 790 O O . VAL A 1 114 ? 14.844 -0.857 -12.123 1.00 95.06 114 VAL A O 1
ATOM 793 N N . ALA A 1 115 ? 14.832 -2.595 -13.554 1.00 93.62 115 ALA A N 1
ATOM 794 C CA . ALA A 1 115 ? 15.543 -3.516 -12.676 1.00 93.62 115 ALA A CA 1
ATOM 795 C C . ALA A 1 115 ? 16.954 -3.001 -12.358 1.00 93.62 115 ALA A C 1
ATOM 797 O O . ALA A 1 115 ? 17.333 -2.939 -11.192 1.00 93.62 115 ALA A O 1
ATOM 798 N N . ALA A 1 116 ? 17.692 -2.530 -13.368 1.00 92.62 116 ALA A N 1
ATOM 799 C CA . ALA A 1 116 ? 19.011 -1.929 -13.190 1.00 92.62 116 ALA A CA 1
ATOM 800 C C . ALA A 1 116 ? 18.965 -0.670 -12.310 1.00 92.62 116 ALA A C 1
ATOM 802 O O . ALA A 1 116 ? 19.798 -0.513 -11.422 1.00 92.62 116 ALA A O 1
ATOM 803 N N . ALA A 1 117 ? 17.974 0.209 -12.499 1.00 91.88 117 ALA A N 1
ATOM 804 C CA . ALA A 1 117 ? 17.799 1.386 -11.648 1.00 91.88 117 ALA A CA 1
ATOM 805 C C . ALA A 1 117 ? 17.442 1.013 -10.198 1.00 91.88 117 ALA A C 1
ATOM 807 O O . ALA A 1 117 ? 17.928 1.651 -9.269 1.00 91.88 117 ALA A O 1
ATOM 808 N N . GLY A 1 118 ? 16.622 -0.023 -9.999 1.00 89.25 118 GLY A N 1
ATOM 809 C CA . GLY A 1 118 ? 16.292 -0.551 -8.675 1.00 89.25 118 GLY A CA 1
ATOM 810 C C . GLY A 1 118 ? 17.503 -1.170 -7.980 1.00 89.25 118 GLY A C 1
ATOM 811 O O . GLY A 1 118 ? 17.755 -0.869 -6.819 1.00 89.25 118 GLY A O 1
ATOM 812 N N . ALA A 1 119 ? 18.297 -1.961 -8.704 1.00 87.19 119 ALA A N 1
ATOM 813 C CA . ALA A 1 119 ? 19.544 -2.528 -8.200 1.00 87.19 119 ALA A CA 1
ATOM 814 C C . ALA A 1 119 ? 20.569 -1.435 -7.867 1.00 87.19 119 ALA A C 1
ATOM 816 O O . ALA A 1 119 ? 21.190 -1.492 -6.813 1.00 87.19 119 ALA A O 1
ATOM 817 N N . ALA A 1 120 ? 20.697 -0.401 -8.703 1.00 84.06 120 ALA A N 1
ATOM 818 C CA . ALA A 1 120 ? 21.558 0.746 -8.426 1.00 84.06 120 ALA A CA 1
ATOM 819 C C . ALA A 1 120 ? 21.084 1.554 -7.207 1.00 84.06 120 ALA A C 1
ATOM 821 O O . ALA A 1 120 ? 21.908 2.007 -6.422 1.00 84.06 120 ALA A O 1
ATOM 822 N N . ALA A 1 121 ? 19.770 1.709 -7.015 1.00 83.56 121 ALA A N 1
ATOM 823 C CA . ALA A 1 121 ? 19.213 2.359 -5.829 1.00 83.56 121 ALA A CA 1
ATOM 824 C C . ALA A 1 121 ? 19.389 1.511 -4.558 1.00 83.56 121 ALA A C 1
ATOM 826 O O . ALA A 1 121 ? 19.619 2.067 -3.491 1.00 83.56 121 ALA A O 1
ATOM 827 N N . ALA A 1 122 ? 19.309 0.183 -4.667 1.00 80.19 122 ALA A N 1
ATOM 828 C CA . ALA A 1 122 ? 19.547 -0.739 -3.557 1.00 80.19 122 ALA A CA 1
ATOM 829 C C . ALA A 1 122 ? 21.039 -0.866 -3.202 1.00 80.19 122 ALA A C 1
ATOM 831 O O . ALA A 1 122 ? 21.376 -1.046 -2.038 1.00 80.19 122 ALA A O 1
ATOM 832 N N . ALA A 1 123 ? 21.923 -0.763 -4.197 1.00 76.62 123 ALA A N 1
ATOM 833 C CA . ALA A 1 123 ? 23.373 -0.753 -4.022 1.00 76.62 123 ALA A CA 1
ATOM 834 C C . ALA A 1 123 ? 23.927 0.641 -3.680 1.00 76.62 123 ALA A C 1
ATOM 836 O O . ALA A 1 123 ? 25.112 0.765 -3.368 1.00 76.62 123 ALA A O 1
ATOM 837 N N . ALA A 1 124 ? 23.104 1.693 -3.753 1.00 72.88 124 ALA A N 1
ATOM 838 C CA . ALA A 1 124 ? 23.506 3.016 -3.308 1.00 72.88 124 ALA A CA 1
ATOM 839 C C . ALA A 1 124 ? 23.826 2.944 -1.805 1.00 72.88 124 ALA A C 1
ATOM 841 O O . ALA A 1 124 ? 22.999 2.450 -1.035 1.00 72.88 124 ALA A O 1
ATOM 842 N N . PRO A 1 125 ? 25.011 3.410 -1.375 1.00 65.56 125 PRO A N 1
ATOM 843 C CA . PRO A 1 125 ? 25.460 3.218 -0.006 1.00 65.56 125 PRO A CA 1
ATOM 844 C C . PRO A 1 125 ? 24.508 3.925 0.962 1.00 65.56 125 PRO A C 1
ATOM 846 O O . PRO A 1 125 ? 24.406 5.156 0.968 1.00 65.56 125 PRO A O 1
ATOM 849 N N . SER A 1 126 ? 23.844 3.146 1.822 1.00 65.75 126 SER A N 1
ATOM 850 C CA . SER A 1 126 ? 23.131 3.637 3.011 1.00 65.75 126 SER A CA 1
ATOM 851 C C . SER A 1 126 ? 24.036 4.486 3.905 1.00 65.75 126 SER A C 1
ATOM 853 O O . SER A 1 126 ? 23.561 5.362 4.623 1.00 65.75 126 SER A O 1
ATOM 855 N N . ASP A 1 127 ? 25.346 4.292 3.788 1.00 64.00 127 ASP A N 1
ATOM 856 C CA . ASP A 1 127 ? 26.381 5.024 4.509 1.00 64.00 127 ASP A CA 1
ATOM 857 C C . ASP A 1 127 ? 26.369 6.519 4.175 1.00 64.00 127 ASP A C 1
ATOM 859 O O . ASP A 1 127 ? 26.675 7.346 5.029 1.00 64.00 127 ASP A O 1
ATOM 863 N N . ALA A 1 128 ? 25.944 6.905 2.965 1.00 72.25 128 ALA A N 1
ATOM 864 C CA . ALA A 1 128 ? 25.763 8.315 2.623 1.00 72.25 128 ALA A CA 1
ATOM 865 C C . ALA A 1 128 ? 24.608 8.945 3.419 1.00 72.25 128 ALA A C 1
ATOM 867 O O . ALA A 1 128 ? 24.656 10.129 3.750 1.00 72.25 128 ALA A O 1
ATOM 868 N N . TRP A 1 129 ? 23.574 8.169 3.754 1.00 78.81 129 TRP A N 1
ATOM 869 C CA . TRP A 1 129 ? 22.505 8.623 4.642 1.00 78.81 129 TRP A CA 1
ATOM 870 C C . TRP A 1 129 ? 22.970 8.642 6.100 1.00 78.81 129 TRP A C 1
ATOM 872 O O . TRP A 1 129 ? 22.734 9.632 6.788 1.00 78.81 129 TRP A O 1
ATOM 882 N N . GLU A 1 130 ? 23.690 7.614 6.557 1.00 81.31 130 GLU A N 1
ATOM 883 C CA . GLU A 1 130 ? 24.212 7.563 7.928 1.00 81.31 130 GLU A CA 1
ATOM 884 C C . GLU A 1 130 ? 25.234 8.671 8.205 1.00 81.31 130 GLU A C 1
ATOM 886 O O . GLU A 1 130 ? 25.165 9.317 9.251 1.00 81.31 130 GLU A O 1
ATOM 891 N N . ALA A 1 131 ? 26.127 8.964 7.257 1.00 83.31 131 ALA A N 1
ATOM 892 C CA . ALA A 1 131 ? 27.070 10.074 7.346 1.00 83.31 131 ALA A CA 1
ATOM 893 C C . ALA A 1 131 ? 26.339 11.422 7.431 1.00 83.31 131 ALA A C 1
ATOM 895 O O . ALA A 1 131 ? 26.609 12.207 8.340 1.00 83.31 131 ALA A O 1
ATOM 896 N N . ARG A 1 132 ? 25.341 11.655 6.563 1.00 82.81 132 ARG A N 1
ATOM 897 C CA . ARG A 1 132 ? 24.514 12.876 6.592 1.00 82.81 132 ARG A CA 1
ATOM 898 C C . ARG A 1 132 ? 23.708 12.996 7.882 1.00 82.81 132 ARG A C 1
ATOM 900 O O . ARG A 1 132 ? 23.579 14.089 8.424 1.00 82.81 132 ARG A O 1
ATOM 907 N N . TYR A 1 133 ? 23.188 11.888 8.403 1.00 85.56 133 TYR A N 1
ATOM 908 C CA . TYR A 1 133 ? 22.460 11.864 9.670 1.00 85.56 133 TYR A CA 1
ATOM 909 C C . TYR A 1 133 ? 23.377 12.176 10.857 1.00 85.56 133 TYR A C 1
ATOM 911 O O . TYR A 1 133 ? 23.005 12.940 11.750 1.00 85.56 133 TYR A O 1
ATOM 919 N N . LYS A 1 134 ? 24.592 11.620 10.860 1.00 89.94 134 LYS A N 1
ATOM 920 C CA . LYS A 1 134 ? 25.584 11.852 11.912 1.00 89.94 134 LYS A CA 1
ATOM 921 C C . LYS A 1 134 ? 26.064 13.303 11.903 1.00 89.94 134 LYS A C 1
ATOM 923 O O . LYS A 1 134 ? 26.052 13.940 12.953 1.00 89.94 134 LYS A O 1
ATOM 928 N N . GLU A 1 135 ? 26.373 13.848 10.728 1.00 88.69 135 GLU A N 1
ATOM 929 C CA . GLU A 1 135 ? 26.732 15.258 10.542 1.00 88.69 135 GLU A CA 1
ATOM 930 C C . GLU A 1 135 ? 25.599 16.196 10.988 1.00 88.69 135 GLU A C 1
ATOM 932 O O . GLU A 1 135 ? 25.831 17.119 11.769 1.00 88.69 135 GLU A O 1
ATOM 937 N N . ALA A 1 136 ? 24.353 15.909 10.594 1.00 88.06 136 ALA A N 1
ATOM 938 C CA . ALA A 1 136 ? 23.187 16.682 11.018 1.00 88.06 136 ALA A CA 1
ATOM 939 C C . ALA A 1 136 ? 22.9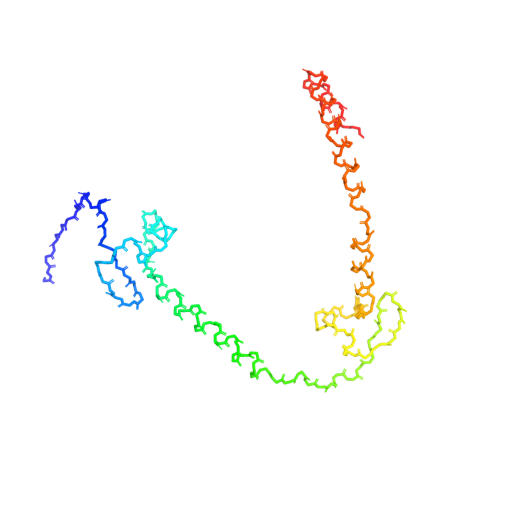83 16.650 12.545 1.00 88.06 136 ALA A C 1
ATOM 941 O O . ALA A 1 136 ? 22.677 17.677 13.153 1.00 88.06 136 ALA A O 1
ATOM 942 N N . LYS A 1 137 ? 23.199 15.496 13.195 1.00 90.88 137 LYS A N 1
ATOM 943 C CA . LYS A 1 137 ? 23.135 15.382 14.662 1.00 90.88 137 LYS A CA 1
ATOM 944 C C . LYS A 1 137 ? 24.233 16.180 15.357 1.00 90.88 137 LYS A C 1
ATOM 946 O O . LYS A 1 137 ? 23.971 16.809 16.383 1.00 90.88 137 LYS A O 1
ATOM 951 N N . GLU A 1 138 ? 25.454 16.155 14.833 1.00 88.62 138 GLU A N 1
ATOM 952 C CA . GLU A 1 138 ? 26.554 16.933 15.401 1.00 88.62 138 GLU A CA 1
ATOM 953 C C . GLU A 1 138 ? 26.359 18.435 15.203 1.00 88.62 138 GLU A C 1
ATOM 955 O O . GLU A 1 138 ? 26.624 19.201 16.131 1.00 88.62 138 GLU A O 1
ATOM 960 N N . ALA A 1 139 ? 25.841 18.860 14.050 1.00 83.50 139 ALA A N 1
ATOM 961 C CA . ALA A 1 139 ? 25.459 20.244 13.799 1.00 83.50 139 ALA A CA 1
ATOM 962 C C . ALA A 1 139 ? 24.365 20.710 14.776 1.00 83.50 139 ALA A C 1
ATOM 964 O O . ALA A 1 139 ? 24.507 21.766 15.392 1.00 83.50 139 ALA A O 1
ATOM 965 N N . ALA A 1 140 ? 23.335 19.888 15.009 1.00 82.69 140 ALA A N 1
ATOM 966 C CA . ALA A 1 140 ? 22.291 20.176 15.992 1.00 82.69 140 ALA A CA 1
ATOM 967 C C . ALA A 1 140 ? 22.853 20.266 17.422 1.00 82.69 140 ALA A C 1
ATOM 969 O O . ALA A 1 140 ? 22.557 21.216 18.141 1.00 82.69 140 ALA A O 1
ATOM 970 N N . ARG A 1 141 ? 23.731 19.335 17.827 1.00 82.06 141 ARG A N 1
ATOM 971 C CA . ARG A 1 141 ? 24.380 19.378 19.151 1.00 82.06 141 ARG A CA 1
ATOM 972 C C . ARG A 1 141 ? 25.243 20.629 19.319 1.00 82.06 141 ARG A C 1
ATOM 974 O O . ARG A 1 141 ? 25.231 21.233 20.388 1.00 82.06 141 ARG A O 1
ATOM 981 N N . LYS A 1 142 ? 25.982 21.027 18.278 1.00 78.56 142 LYS A N 1
ATOM 982 C CA . LYS A 1 142 ? 26.769 22.269 18.276 1.00 78.56 142 LYS A CA 1
ATOM 983 C C . LYS A 1 142 ? 25.856 23.486 18.418 1.00 78.56 142 LYS A C 1
ATOM 985 O O . LYS A 1 142 ? 26.115 24.301 19.291 1.00 78.56 142 LYS A O 1
ATOM 990 N N . ALA A 1 143 ? 24.770 23.573 17.648 1.00 73.50 143 ALA A N 1
ATOM 991 C CA . ALA A 1 143 ? 23.801 24.670 17.733 1.00 73.50 143 ALA A CA 1
ATOM 992 C C . ALA A 1 143 ? 23.124 24.764 19.114 1.00 73.50 143 ALA A C 1
ATOM 994 O O . ALA A 1 143 ? 22.929 25.863 19.638 1.00 73.50 143 ALA A O 1
ATOM 995 N N . GLU A 1 144 ? 22.823 23.623 19.742 1.00 74.31 144 GLU A N 1
ATOM 996 C CA . GLU A 1 144 ? 22.288 23.593 21.103 1.00 74.31 144 GLU A CA 1
ATOM 997 C C . GLU A 1 144 ? 23.308 24.117 22.132 1.00 74.31 144 GLU A C 1
ATOM 999 O O . GLU A 1 144 ? 22.942 24.915 22.999 1.00 74.31 144 GLU A O 1
ATOM 1004 N N . ALA A 1 145 ? 24.588 23.751 21.984 1.00 71.94 145 ALA A N 1
ATOM 1005 C CA . ALA A 1 145 ? 25.676 24.137 22.885 1.00 71.94 145 ALA A CA 1
ATOM 1006 C C . ALA A 1 145 ? 26.055 25.631 22.836 1.00 71.94 145 ALA A C 1
ATOM 1008 O O . ALA A 1 145 ? 26.571 26.144 23.825 1.00 71.94 145 ALA A O 1
ATOM 1009 N N . VAL A 1 146 ? 25.770 26.360 21.745 1.00 67.88 146 VAL A N 1
ATOM 1010 C CA . VAL A 1 146 ? 26.025 27.821 21.676 1.00 67.88 146 VAL A CA 1
ATOM 1011 C C . VAL A 1 146 ? 2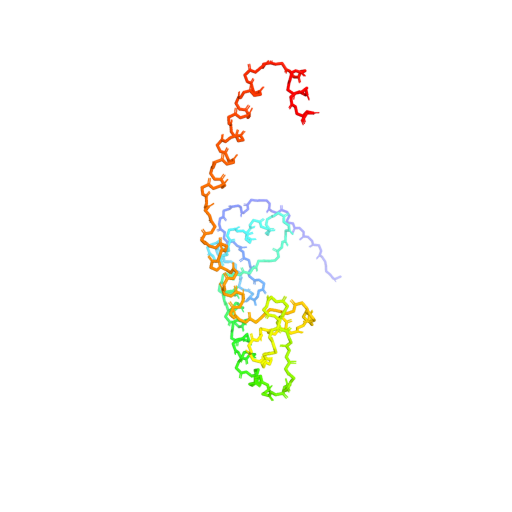5.039 28.630 22.548 1.00 67.88 146 VAL A C 1
ATOM 1013 O O . VAL A 1 146 ? 25.199 29.835 22.725 1.00 67.88 146 VAL A O 1
ATOM 1016 N N . GLY A 1 147 ? 24.038 27.977 23.156 1.00 59.94 147 GLY A N 1
ATOM 1017 C CA . GLY A 1 147 ? 23.355 28.444 24.373 1.00 59.94 147 GLY A CA 1
ATOM 1018 C C . GLY A 1 147 ? 22.491 29.709 24.278 1.00 59.94 147 GLY A C 1
ATOM 1019 O O . GLY A 1 147 ? 21.751 29.995 25.213 1.00 59.94 147 GLY A O 1
ATOM 1020 N N . THR A 1 148 ? 22.514 30.458 23.173 1.00 61.47 148 THR A N 1
ATOM 1021 C CA . THR A 1 148 ? 21.694 31.668 23.003 1.00 61.47 148 THR A CA 1
ATOM 1022 C C . THR A 1 148 ? 20.890 31.623 21.705 1.00 61.47 148 THR A C 1
ATOM 1024 O O . THR A 1 148 ? 21.395 31.262 20.641 1.00 61.47 148 THR A O 1
ATOM 1027 N N . ALA A 1 149 ? 19.612 32.006 21.783 1.00 60.47 149 ALA A N 1
ATOM 1028 C CA . ALA A 1 149 ? 18.684 31.992 20.648 1.00 60.47 149 ALA A CA 1
ATOM 1029 C C . ALA A 1 149 ? 19.166 32.861 19.466 1.00 60.47 149 ALA A C 1
ATOM 1031 O O . ALA A 1 149 ? 18.946 32.503 18.310 1.00 60.47 149 ALA A O 1
ATOM 1032 N N . ALA A 1 150 ? 19.894 33.950 19.745 1.00 61.59 150 ALA A N 1
ATOM 1033 C CA . ALA A 1 150 ? 20.498 34.811 18.727 1.00 61.59 150 ALA A CA 1
ATOM 1034 C C . ALA A 1 150 ? 21.608 34.100 17.927 1.00 61.59 150 ALA A C 1
ATOM 1036 O O . ALA A 1 150 ? 21.667 34.229 16.706 1.00 61.59 150 ALA A O 1
ATOM 1037 N N . ALA A 1 151 ? 22.443 33.288 18.584 1.00 60.50 151 ALA A N 1
ATOM 1038 C CA . ALA A 1 151 ? 23.473 32.507 17.902 1.00 60.50 151 ALA A CA 1
ATOM 1039 C C . ALA A 1 151 ? 22.882 31.348 17.077 1.00 60.50 151 ALA A C 1
ATOM 1041 O O . ALA A 1 151 ? 23.397 31.029 16.006 1.00 60.50 151 ALA A O 1
ATOM 1042 N N . ARG A 1 152 ? 21.765 30.758 17.531 1.00 61.69 152 ARG A N 1
ATOM 1043 C CA . ARG A 1 152 ? 21.031 29.713 16.792 1.00 61.69 152 ARG A CA 1
ATOM 1044 C C . ARG A 1 152 ? 20.402 30.245 15.500 1.00 61.69 152 ARG A C 1
ATOM 1046 O O . ARG A 1 152 ? 20.466 29.570 14.479 1.00 61.69 152 ARG A O 1
ATOM 1053 N N . LEU A 1 153 ? 19.857 31.464 15.525 1.00 63.34 153 LEU A N 1
ATOM 1054 C CA . LEU A 1 153 ? 19.301 32.122 14.335 1.00 63.34 153 LEU A CA 1
ATOM 1055 C C . LEU A 1 153 ? 20.388 32.519 13.322 1.00 63.34 153 LEU A C 1
ATOM 1057 O O . LEU A 1 153 ? 20.191 32.320 12.129 1.00 63.34 153 LEU A O 1
ATOM 1061 N N . ALA A 1 154 ? 21.552 32.997 13.778 1.00 64.56 154 ALA A N 1
ATOM 1062 C CA . ALA A 1 154 ? 22.669 33.356 12.895 1.00 64.56 154 ALA A CA 1
ATOM 1063 C C . ALA A 1 154 ? 23.367 32.140 12.246 1.00 64.56 154 ALA A C 1
ATOM 1065 O O . ALA A 1 154 ? 23.904 32.250 11.144 1.00 64.56 154 ALA A O 1
ATOM 1066 N N . ALA A 1 155 ? 23.368 30.980 12.914 1.00 57.47 155 ALA A N 1
ATOM 1067 C CA . ALA A 1 155 ? 23.931 29.737 12.383 1.00 57.47 155 ALA A CA 1
ATOM 1068 C C . ALA A 1 155 ? 23.010 29.028 11.369 1.00 57.47 155 ALA A C 1
ATOM 1070 O O . ALA A 1 155 ? 23.501 28.261 10.551 1.00 57.47 155 ALA A O 1
ATOM 1071 N N . ALA A 1 156 ? 21.697 29.282 11.410 1.00 60.09 156 ALA A N 1
ATOM 1072 C CA . ALA A 1 156 ? 20.714 28.692 10.496 1.00 60.09 156 ALA A CA 1
ATOM 1073 C C . ALA A 1 156 ? 20.499 29.500 9.197 1.00 60.09 156 ALA A C 1
ATOM 1075 O O . ALA A 1 156 ? 19.792 29.041 8.305 1.00 60.09 156 ALA A O 1
ATOM 1076 N N . SER A 1 157 ? 21.073 30.706 9.097 1.00 58.28 157 SER A N 1
ATOM 1077 C CA . SER A 1 157 ? 20.912 31.633 7.965 1.00 58.28 157 SER A CA 1
ATOM 1078 C C . SER A 1 157 ? 22.137 31.728 7.039 1.00 58.28 157 SER A C 1
ATOM 1080 O O . SER A 1 157 ? 22.229 32.673 6.255 1.00 58.28 157 SER A O 1
ATOM 1082 N N . LYS A 1 158 ? 23.092 30.799 7.147 1.00 51.56 158 LYS A N 1
ATOM 1083 C CA . LYS A 1 158 ? 24.201 30.601 6.197 1.00 51.56 158 LYS A CA 1
ATOM 1084 C C . LYS A 1 158 ? 24.068 29.232 5.551 1.00 51.56 158 LYS A C 1
ATOM 1086 O O . LYS A 1 158 ? 24.381 29.150 4.346 1.00 51.56 158 LYS A O 1
#

Foldseek 3Di:
DDDDDDDPDPDPPDWWFAAAPPPRDTGGTPQQFDPVQVVCCVPVVDHTHGPVRVVVVVVVVVVVVVVCVVPPPDPPPDVQDFAQAPPPRDTDGPVQFDPVQVVVGNNRHGVVVVVVVVVCVVPPDCVVVVVVVVVVVVLVVVLVVVPDPVSNVVSVPD

Radius of gyration: 30.42 Å; chains: 1; bounding box: 79×49×65 Å

Sequence (158 aa):
MSSTGGGADGRSDWAGDFACVECGRKRLTAAAFSKRSIERHRTANVPLKCTACVEAAAAKERAAAAAKAAAAPAPADGGGGEVVCSACCKPRPAGDFTRAQLQKGAKARCGDCVAAAGAAAAAAPSDAWEARYKEAKEAARKAEAVGTAAARLAAASK

Secondary structure (DSSP, 8-state):
-------------SS--B--TTT---SB-GGGS-HHHHHHHHHH-PPP--HHHHHHHHHHHHHHHHHHHHSS----S----EEE-TTT--EEEGGGS-HHHHTTGGG---HHHHHHHHHHHHHS-THHHHHHHHHHHHHHHHHHHT--HHHHHHHS--